Protein AF-A0AAN5YFW0-F1 (afdb_monomer)

InterPro domains:
  IPR001753 Enoyl-CoA hydratase/isomerase-like domain [PF00378] (9-72)
  IPR029045 ClpP/crotonase-like domain superfamily [SSF52096] (2-74)

Sequence (110 aa):
MAQSILTTTQGGITTITINRPHRRNAVDPPTAKALYNAILAFDADPAQKICILTGAGGTFCAGADLHAVAAAGTGSSPPNGSYPATPFETPHRSDSRPRRRRRAGARAAG

Secondary structure (DSSP, 8-state):
---SEEEEEETTEEEEEE--GGGTTPBPHHHHHHHHHHHHHHHT-TT--EEEEEEGGG-----B-HHHHHHTT-----TTS-----TT--------S-------------

Solvent-accessible surface area (backbone atoms only — not comparable to full-atom values): 7015 Å² total; per-residue (Å²): 133,84,65,48,62,46,78,48,76,57,98,34,32,36,39,41,30,32,45,32,55,96,58,47,23,39,40,36,73,71,45,47,54,51,50,52,52,54,50,51,56,48,72,71,33,84,72,45,79,44,80,44,81,46,23,40,88,90,40,59,56,75,46,74,29,61,69,55,44,62,73,64,71,71,74,76,67,49,93,87,71,66,65,81,83,53,101,74,66,71,77,83,74,78,75,81,69,82,81,78,76,78,77,79,80,84,85,80,86,133

pLDDT: mean 73.89, std 21.14, range [36.88, 97.56]

Structure (mmCIF, N/CA/C/O backbone):
data_AF-A0AAN5YFW0-F1
#
_entry.id   AF-A0AAN5YFW0-F1
#
loop_
_atom_site.group_PDB
_atom_site.id
_atom_site.type_symbol
_atom_site.label_atom_id
_atom_site.label_alt_id
_atom_site.label_comp_id
_atom_site.label_asym_id
_atom_site.label_entity_id
_atom_site.label_seq_id
_atom_site.pdbx_PDB_ins_code
_atom_site.Cartn_x
_atom_site.Cartn_y
_atom_site.Cartn_z
_atom_site.occupancy
_atom_site.B_iso_or_equiv
_atom_site.auth_seq_id
_atom_site.auth_comp_id
_atom_site.auth_asym_id
_atom_site.auth_atom_id
_atom_site.pdbx_PDB_model_num
ATOM 1 N N . MET A 1 1 ? -5.326 0.630 -18.552 1.00 52.69 1 MET A N 1
ATOM 2 C CA . MET A 1 1 ? -4.265 0.894 -17.554 1.00 52.69 1 MET A CA 1
ATOM 3 C C . MET A 1 1 ? -4.710 0.258 -16.247 1.00 52.69 1 MET A C 1
ATOM 5 O O . MET A 1 1 ? -5.682 0.727 -15.674 1.00 52.69 1 MET A O 1
ATOM 9 N N . ALA A 1 2 ? -4.113 -0.864 -15.842 1.00 71.81 2 ALA A N 1
ATOM 10 C CA . ALA A 1 2 ? -4.472 -1.507 -14.577 1.00 71.81 2 ALA A CA 1
ATOM 11 C C . ALA A 1 2 ? -3.851 -0.727 -13.406 1.00 71.81 2 ALA A C 1
ATOM 13 O O . ALA A 1 2 ? -2.694 -0.317 -13.495 1.00 71.81 2 ALA A O 1
ATOM 14 N N . GLN A 1 3 ? -4.612 -0.505 -12.333 1.00 85.19 3 GLN A N 1
ATOM 15 C CA . GLN A 1 3 ? -4.111 0.154 -11.124 1.00 85.19 3 GLN A CA 1
ATOM 16 C C . GLN A 1 3 ? -3.107 -0.758 -10.404 1.00 85.19 3 GLN A C 1
ATOM 18 O O . GLN A 1 3 ? -3.383 -1.942 -10.198 1.00 85.19 3 GLN A O 1
ATOM 23 N N . SER A 1 4 ? -1.949 -0.205 -10.027 1.00 92.56 4 SER A N 1
ATOM 24 C CA . SER A 1 4 ? -0.869 -0.940 -9.353 1.00 92.56 4 SER A CA 1
ATOM 25 C C . SER A 1 4 ? -1.064 -1.085 -7.846 1.00 92.56 4 SER A C 1
ATOM 27 O O . SER A 1 4 ? -0.418 -1.939 -7.243 1.00 92.56 4 SER A O 1
ATOM 29 N N . ILE A 1 5 ? -1.953 -0.291 -7.248 1.00 95.81 5 ILE A N 1
ATOM 30 C CA . ILE A 1 5 ? -2.357 -0.365 -5.844 1.00 95.81 5 ILE A CA 1
ATOM 31 C C . ILE A 1 5 ? -3.883 -0.449 -5.797 1.00 95.81 5 ILE A C 1
ATOM 33 O O . ILE A 1 5 ? -4.558 0.332 -6.465 1.00 95.81 5 ILE A O 1
ATOM 37 N N . LEU A 1 6 ? -4.410 -1.391 -5.018 1.00 96.12 6 LEU A N 1
ATOM 38 C CA . LEU A 1 6 ? -5.835 -1.527 -4.715 1.00 96.12 6 LEU A CA 1
ATOM 39 C C . LEU A 1 6 ? -6.044 -1.318 -3.216 1.00 96.12 6 LEU A C 1
ATOM 41 O O . LEU A 1 6 ? -5.266 -1.843 -2.422 1.00 96.12 6 LEU A O 1
ATOM 45 N N . THR A 1 7 ? -7.102 -0.608 -2.833 1.00 96.38 7 THR A N 1
ATOM 46 C CA . THR A 1 7 ? -7.421 -0.344 -1.424 1.00 96.38 7 THR A CA 1
ATOM 47 C C . THR A 1 7 ? -8.851 -0.765 -1.121 1.00 96.38 7 THR A C 1
ATOM 49 O O . THR A 1 7 ? -9.773 -0.384 -1.838 1.00 96.38 7 THR A O 1
ATOM 52 N N . THR A 1 8 ? -9.046 -1.522 -0.043 1.00 96.88 8 THR A N 1
ATOM 53 C CA . THR A 1 8 ? -10.372 -1.887 0.476 1.00 96.88 8 THR A CA 1
ATOM 54 C C . THR A 1 8 ? -10.454 -1.556 1.959 1.00 96.88 8 THR A C 1
ATOM 56 O O . THR A 1 8 ? -9.559 -1.939 2.711 1.00 96.88 8 THR A O 1
ATOM 59 N N . THR A 1 9 ? -11.521 -0.889 2.392 1.00 96.44 9 THR A N 1
ATOM 60 C CA . THR A 1 9 ? -11.740 -0.519 3.797 1.00 96.44 9 THR A CA 1
ATOM 61 C C . THR A 1 9 ? -12.974 -1.226 4.337 1.00 96.44 9 THR A C 1
ATOM 63 O O . THR A 1 9 ? -14.028 -1.163 3.713 1.00 96.44 9 THR A O 1
ATOM 66 N N . GLN A 1 10 ? -12.864 -1.931 5.464 1.00 95.06 10 GLN A N 1
ATOM 67 C CA . GLN A 1 10 ? -13.980 -2.629 6.115 1.00 95.06 10 GLN A CA 1
ATOM 68 C C . GLN A 1 10 ? -13.763 -2.662 7.632 1.00 95.06 10 GLN A C 1
ATOM 70 O O . GLN A 1 10 ? -12.720 -3.109 8.096 1.00 95.06 10 GLN A O 1
ATOM 75 N N . GLY A 1 11 ? -14.743 -2.199 8.416 1.00 93.81 11 GLY A N 1
ATOM 76 C CA . GLY A 1 11 ? -14.720 -2.332 9.882 1.00 93.81 11 GLY A CA 1
ATOM 77 C C . GLY A 1 11 ? -13.520 -1.679 10.585 1.00 93.81 11 GLY A C 1
ATOM 78 O O . GLY A 1 11 ? -13.028 -2.222 11.569 1.00 93.81 11 GLY A O 1
ATOM 79 N N . GLY A 1 12 ? -13.015 -0.553 10.070 1.00 95.88 12 GLY A N 1
ATOM 80 C CA . GLY A 1 12 ? -11.810 0.106 10.594 1.00 95.88 12 GLY A CA 1
ATOM 81 C C . GLY A 1 12 ? -10.496 -0.564 10.172 1.00 95.88 12 GLY A C 1
ATOM 82 O O . GLY A 1 12 ? -9.444 -0.289 10.751 1.00 95.88 12 GLY A O 1
ATOM 83 N N . ILE A 1 13 ? -10.544 -1.462 9.188 1.00 97.00 13 ILE A N 1
ATOM 84 C CA . ILE A 1 13 ? -9.377 -2.115 8.604 1.00 97.00 13 ILE A CA 1
ATOM 85 C C . ILE A 1 13 ? -9.229 -1.650 7.157 1.00 97.00 13 ILE A C 1
ATOM 87 O O . ILE A 1 13 ? -10.109 -1.895 6.328 1.00 97.00 13 ILE A O 1
ATOM 91 N N . THR A 1 14 ? -8.082 -1.061 6.835 1.00 97.38 14 THR A N 1
ATOM 92 C CA . THR A 1 14 ? -7.670 -0.746 5.466 1.00 97.38 14 THR A CA 1
ATOM 93 C C . THR A 1 14 ? -6.726 -1.826 4.964 1.00 97.38 14 THR A C 1
ATOM 95 O O . THR A 1 14 ? -5.674 -2.058 5.548 1.00 97.38 14 THR A O 1
ATOM 98 N N . THR A 1 15 ? -7.069 -2.479 3.858 1.00 97.38 15 THR A N 1
ATOM 99 C CA . THR A 1 15 ? -6.181 -3.414 3.158 1.00 97.38 15 THR A CA 1
ATOM 100 C C . THR A 1 15 ? -5.677 -2.770 1.875 1.00 97.38 15 THR A C 1
ATOM 102 O O . THR A 1 15 ? -6.463 -2.460 0.983 1.00 97.38 15 THR A O 1
ATOM 1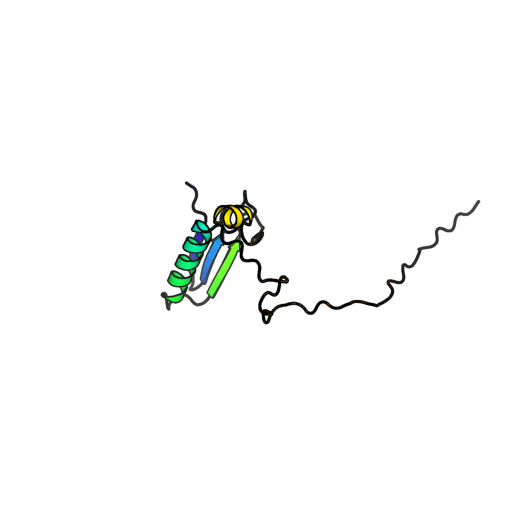05 N N . ILE A 1 16 ? -4.364 -2.585 1.785 1.00 96.88 16 ILE A N 1
ATOM 106 C CA . ILE A 1 16 ? -3.637 -2.073 0.626 1.00 96.88 16 ILE A CA 1
ATOM 107 C C . ILE A 1 16 ? -2.979 -3.261 -0.078 1.00 96.88 16 ILE A C 1
ATOM 109 O O . ILE A 1 16 ? -2.179 -3.986 0.510 1.00 96.88 16 ILE A O 1
ATOM 113 N N . THR A 1 17 ? -3.302 -3.465 -1.351 1.00 96.25 17 THR A N 1
ATOM 114 C CA . THR A 1 17 ? -2.799 -4.575 -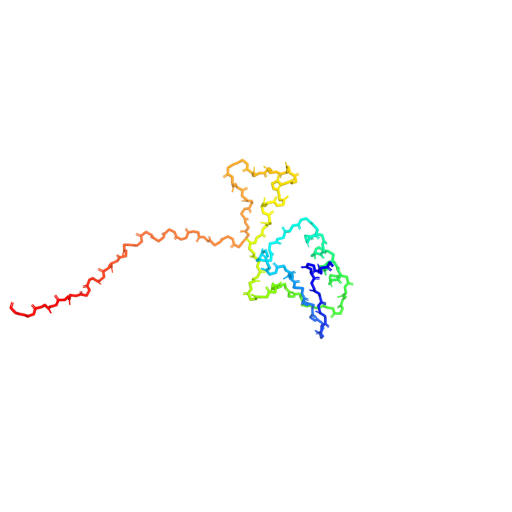2.165 1.00 96.25 17 THR A CA 1
ATOM 115 C C . THR A 1 17 ? -1.945 -4.055 -3.311 1.00 96.25 17 THR A C 1
ATOM 117 O O . THR A 1 17 ? -2.433 -3.309 -4.162 1.00 96.25 17 THR A O 1
ATOM 120 N N . ILE A 1 18 ? -0.691 -4.498 -3.390 1.00 95.50 18 ILE A N 1
ATOM 121 C CA . ILE A 1 18 ? 0.149 -4.286 -4.570 1.00 95.50 18 ILE A CA 1
ATOM 122 C C . ILE A 1 18 ? -0.343 -5.219 -5.678 1.00 95.50 18 ILE A C 1
ATOM 124 O O . ILE A 1 18 ? -0.274 -6.440 -5.559 1.00 95.50 18 ILE A O 1
ATOM 128 N N . ASN A 1 19 ? -0.849 -4.645 -6.763 1.00 93.94 19 ASN A N 1
ATOM 129 C CA . ASN A 1 19 ? -1.481 -5.351 -7.871 1.00 93.94 19 ASN A CA 1
ATOM 130 C C . ASN A 1 19 ? -0.595 -5.324 -9.123 1.00 93.94 19 ASN A C 1
ATOM 132 O O . ASN A 1 19 ? -0.938 -4.758 -10.163 1.00 93.94 19 ASN A O 1
ATOM 136 N N . ARG A 1 20 ? 0.591 -5.933 -9.020 1.00 91.12 20 ARG A N 1
ATOM 137 C CA . ARG A 1 20 ? 1.515 -6.112 -10.151 1.00 91.12 20 ARG A CA 1
ATOM 138 C C . ARG A 1 20 ? 2.030 -7.553 -10.221 1.00 91.12 20 ARG A C 1
ATOM 140 O O . ARG A 1 20 ? 3.247 -7.765 -10.237 1.00 91.12 20 ARG A O 1
ATOM 147 N N . PRO A 1 21 ? 1.144 -8.563 -10.312 1.00 89.38 21 PRO A N 1
ATOM 148 C CA . PRO A 1 21 ? 1.550 -9.969 -10.227 1.00 89.38 21 PRO A CA 1
ATOM 149 C C . PRO A 1 21 ? 2.549 -10.364 -11.329 1.00 89.38 21 PRO A C 1
ATOM 151 O O . PRO A 1 21 ? 3.505 -11.090 -11.071 1.00 89.38 21 PRO A O 1
ATOM 154 N N . HIS A 1 22 ? 2.419 -9.787 -12.529 1.00 87.00 22 HIS A N 1
ATOM 155 C CA . HIS A 1 22 ? 3.338 -9.983 -13.662 1.00 87.00 22 HIS A CA 1
ATOM 156 C C . HIS A 1 22 ? 4.780 -9.499 -13.398 1.00 87.00 22 HIS A C 1
ATOM 158 O O . HIS A 1 22 ? 5.713 -9.937 -14.065 1.00 87.00 22 HIS A O 1
ATOM 164 N N . ARG A 1 23 ? 4.983 -8.614 -12.413 1.00 85.94 23 ARG A N 1
ATOM 165 C CA . ARG A 1 23 ? 6.301 -8.156 -11.938 1.00 85.94 23 ARG A CA 1
ATOM 166 C C . ARG A 1 23 ? 6.584 -8.638 -10.516 1.00 85.94 23 ARG A C 1
ATOM 168 O O . ARG A 1 23 ? 7.403 -8.038 -9.829 1.00 85.94 23 ARG A O 1
ATOM 175 N N . ARG A 1 24 ? 5.902 -9.695 -10.050 1.00 86.12 24 ARG A N 1
ATOM 176 C CA . ARG A 1 24 ? 6.000 -10.207 -8.668 1.00 86.12 24 ARG A CA 1
ATOM 177 C C . ARG A 1 24 ? 5.817 -9.098 -7.621 1.00 86.12 24 ARG A C 1
ATOM 179 O O . ARG A 1 24 ? 6.510 -9.060 -6.608 1.00 86.12 24 ARG A O 1
ATOM 186 N N . ASN A 1 25 ? 4.908 -8.166 -7.908 1.00 87.69 25 ASN A N 1
ATOM 187 C CA . ASN A 1 25 ? 4.598 -7.007 -7.075 1.00 87.69 25 ASN A CA 1
ATOM 188 C C . ASN A 1 25 ? 5.788 -6.063 -6.818 1.00 87.69 25 ASN A C 1
ATOM 190 O O . ASN A 1 25 ? 5.765 -5.314 -5.850 1.00 87.69 25 ASN A O 1
ATOM 194 N N . ALA A 1 26 ? 6.805 -6.058 -7.691 1.00 87.56 26 ALA A N 1
ATOM 195 C CA . ALA A 1 26 ? 7.921 -5.119 -7.597 1.00 87.56 26 ALA A CA 1
ATOM 196 C C . ALA A 1 26 ? 7.436 -3.659 -7.633 1.00 87.56 26 ALA A C 1
ATOM 198 O O . ALA A 1 26 ? 6.522 -3.308 -8.390 1.00 87.56 26 ALA A O 1
ATOM 199 N N . VAL A 1 27 ? 8.059 -2.805 -6.820 1.00 87.88 27 VAL A N 1
ATOM 200 C CA . VAL A 1 27 ? 7.661 -1.400 -6.654 1.00 87.88 27 VAL A CA 1
ATOM 201 C C . VAL A 1 27 ? 8.512 -0.506 -7.557 1.00 87.88 27 VAL A C 1
ATOM 203 O O . VAL A 1 27 ? 9.724 -0.414 -7.376 1.00 87.88 27 VAL A O 1
ATOM 206 N N . ASP A 1 28 ? 7.872 0.156 -8.523 1.00 87.69 28 ASP A N 1
ATOM 207 C CA . ASP A 1 28 ? 8.467 1.233 -9.326 1.00 87.69 28 ASP A CA 1
ATOM 208 C C . ASP A 1 28 ? 8.079 2.617 -8.758 1.00 87.69 28 ASP A C 1
ATOM 210 O O . ASP A 1 28 ? 7.224 2.686 -7.869 1.00 87.69 28 ASP A O 1
ATOM 214 N N . PRO A 1 29 ? 8.672 3.732 -9.227 1.00 87.31 29 PRO A N 1
ATOM 215 C CA . PRO A 1 29 ? 8.383 5.054 -8.665 1.00 87.31 29 PRO A CA 1
ATOM 216 C C . PRO A 1 29 ? 6.892 5.457 -8.695 1.00 87.31 29 PRO A C 1
ATOM 218 O O . PRO A 1 29 ? 6.398 5.958 -7.681 1.00 87.31 29 PRO A O 1
ATOM 221 N N . PRO A 1 30 ? 6.123 5.207 -9.777 1.00 89.75 30 PRO A N 1
ATOM 222 C CA . PRO A 1 30 ? 4.677 5.440 -9.769 1.00 89.75 30 PRO A CA 1
ATOM 223 C C . PRO A 1 30 ? 3.933 4.612 -8.713 1.00 89.75 30 PRO A C 1
ATOM 225 O O . PRO A 1 30 ? 3.063 5.136 -8.016 1.00 89.75 30 PRO A O 1
ATOM 228 N N . THR A 1 31 ? 4.287 3.334 -8.559 1.00 90.25 31 THR A N 1
ATOM 229 C CA . THR A 1 31 ? 3.685 2.447 -7.554 1.00 90.25 31 THR A CA 1
ATOM 230 C C . THR A 1 31 ? 4.056 2.881 -6.138 1.00 90.25 31 THR A C 1
ATOM 232 O O . THR A 1 31 ? 3.193 2.875 -5.266 1.00 90.25 31 THR A O 1
ATOM 235 N N . ALA A 1 32 ? 5.293 3.331 -5.912 1.00 88.56 32 ALA A N 1
ATOM 236 C CA . ALA A 1 32 ? 5.729 3.886 -4.632 1.00 88.56 32 ALA A CA 1
ATOM 237 C C . ALA A 1 32 ? 4.908 5.126 -4.250 1.00 88.56 32 ALA A C 1
ATOM 239 O O . ALA A 1 32 ? 4.431 5.227 -3.122 1.00 88.56 32 ALA A O 1
ATOM 240 N N . LYS A 1 33 ? 4.673 6.036 -5.205 1.00 90.94 33 LYS A N 1
ATOM 241 C CA . LYS A 1 33 ? 3.830 7.220 -4.992 1.00 90.94 33 LYS A CA 1
ATOM 242 C C . LYS A 1 33 ? 2.380 6.841 -4.677 1.00 90.94 33 LYS A C 1
ATOM 244 O O . LYS A 1 33 ? 1.781 7.413 -3.772 1.00 90.94 33 LYS A O 1
ATOM 249 N N . ALA A 1 34 ? 1.819 5.872 -5.399 1.00 93.69 34 ALA A N 1
ATOM 250 C CA . ALA A 1 34 ? 0.464 5.389 -5.146 1.00 93.69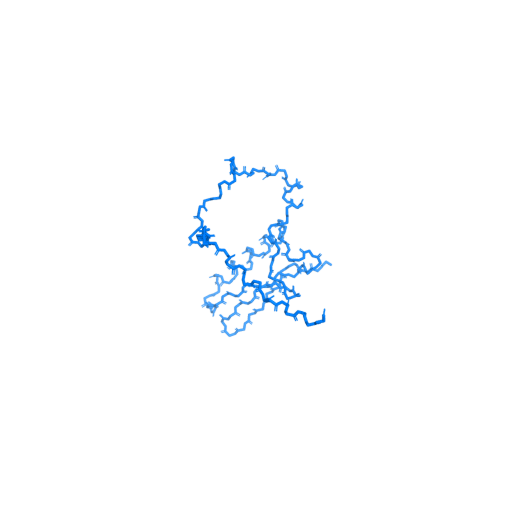 34 ALA A CA 1
ATOM 251 C C . ALA A 1 34 ? 0.333 4.733 -3.761 1.00 93.69 34 ALA A C 1
ATOM 253 O O . ALA A 1 34 ? -0.631 4.998 -3.045 1.00 93.69 34 ALA A O 1
ATOM 254 N N . LEU A 1 35 ? 1.323 3.930 -3.362 1.00 93.75 35 LEU A N 1
ATOM 255 C CA . LEU A 1 35 ? 1.378 3.303 -2.044 1.00 93.75 35 LEU A CA 1
ATOM 256 C C . LEU A 1 35 ? 1.473 4.352 -0.930 1.00 93.75 35 LEU A C 1
ATOM 258 O O . LEU A 1 35 ? 0.724 4.283 0.039 1.00 93.75 35 LEU A O 1
ATOM 262 N N . TYR A 1 36 ? 2.344 5.350 -1.096 1.00 93.94 36 TYR A N 1
ATOM 263 C CA . TYR A 1 36 ? 2.481 6.458 -0.153 1.00 93.94 36 TYR A CA 1
ATOM 264 C C . TYR A 1 36 ? 1.153 7.197 0.053 1.00 93.94 36 TYR A C 1
ATOM 266 O O . TYR A 1 36 ? 0.715 7.380 1.186 1.00 93.94 36 TYR A O 1
ATOM 274 N N . ASN A 1 37 ? 0.461 7.536 -1.037 1.00 95.44 37 ASN A N 1
ATOM 275 C CA . ASN A 1 37 ? -0.841 8.198 -0.962 1.00 95.44 37 ASN A CA 1
ATOM 276 C C . ASN A 1 37 ? -1.899 7.339 -0.249 1.00 95.44 37 ASN A C 1
ATOM 278 O O . ASN A 1 37 ? -2.709 7.872 0.503 1.00 95.44 37 ASN A O 1
ATOM 282 N N . ALA A 1 38 ? -1.895 6.019 -0.461 1.00 95.50 38 ALA A N 1
ATOM 283 C CA . ALA A 1 38 ? -2.823 5.111 0.212 1.00 95.50 38 ALA A CA 1
ATOM 284 C C . ALA A 1 38 ? -2.568 5.035 1.728 1.00 95.50 38 ALA A C 1
ATOM 286 O O . ALA A 1 38 ? -3.517 4.978 2.507 1.00 95.50 38 ALA A O 1
ATOM 287 N N . ILE A 1 39 ? -1.301 5.083 2.149 1.00 95.25 39 ILE A N 1
ATOM 288 C CA . ILE A 1 39 ? -0.927 5.123 3.569 1.00 95.25 39 ILE A CA 1
ATOM 289 C C . ILE A 1 39 ? -1.337 6.458 4.199 1.00 95.25 39 ILE A C 1
ATOM 291 O O . ILE A 1 39 ? -1.924 6.454 5.276 1.00 95.25 39 ILE A O 1
ATOM 295 N N . LEU A 1 40 ? -1.104 7.586 3.519 1.00 96.56 40 LEU A N 1
ATOM 296 C CA . LEU A 1 40 ? -1.563 8.895 3.999 1.00 96.56 40 LEU A CA 1
ATOM 297 C C . LEU A 1 40 ? -3.086 8.954 4.157 1.00 96.56 40 LEU A C 1
ATOM 299 O O . LEU A 1 40 ? -3.582 9.523 5.123 1.00 96.56 40 LEU A O 1
ATOM 303 N N . ALA A 1 41 ? -3.831 8.353 3.227 1.00 95.50 41 ALA A N 1
ATOM 304 C CA . ALA A 1 41 ? -5.286 8.288 3.319 1.00 95.50 41 ALA A CA 1
ATOM 305 C C . ALA A 1 41 ? -5.760 7.453 4.522 1.00 95.50 41 ALA A C 1
ATOM 307 O O . ALA A 1 41 ? -6.760 7.802 5.138 1.00 95.50 41 ALA A O 1
ATOM 308 N N . PHE A 1 42 ? -5.046 6.376 4.867 1.00 96.00 42 PHE A N 1
ATOM 309 C CA . PHE A 1 42 ? -5.307 5.606 6.087 1.00 96.00 42 PHE A CA 1
ATOM 310 C C . PHE A 1 42 ? -5.015 6.426 7.349 1.00 96.00 42 PHE A C 1
ATOM 312 O O . PHE A 1 42 ? -5.846 6.452 8.248 1.00 96.00 42 PHE A O 1
ATOM 319 N N . ASP A 1 43 ? -3.868 7.106 7.402 1.00 95.19 43 ASP A N 1
ATOM 320 C CA . ASP A 1 43 ? -3.441 7.889 8.571 1.00 95.19 43 ASP A CA 1
ATOM 321 C C . ASP A 1 43 ? -4.371 9.083 8.847 1.00 95.19 43 ASP A C 1
ATOM 323 O O . ASP A 1 43 ? -4.652 9.427 9.994 1.00 95.19 43 ASP A O 1
ATOM 327 N N . ALA A 1 44 ? -4.912 9.683 7.784 1.00 96.88 44 ALA A N 1
ATOM 328 C CA . ALA A 1 44 ? -5.859 10.787 7.879 1.00 96.88 44 ALA A CA 1
ATOM 329 C C . ALA A 1 44 ? -7.274 10.368 8.323 1.00 96.88 44 ALA A C 1
ATOM 331 O O . ALA A 1 44 ? -8.057 11.241 8.705 1.00 96.88 44 ALA A O 1
ATOM 332 N N . ASP A 1 45 ? -7.630 9.078 8.261 1.00 96.19 45 ASP A N 1
ATOM 333 C CA . ASP A 1 45 ? -8.956 8.587 8.648 1.00 96.19 45 ASP A CA 1
ATOM 334 C C . ASP A 1 45 ? -8.939 8.018 10.081 1.00 96.19 45 ASP A C 1
ATOM 336 O O . ASP A 1 45 ? -8.560 6.861 10.289 1.00 96.19 45 ASP A O 1
ATOM 340 N N . PRO A 1 46 ? -9.427 8.769 11.089 1.00 95.62 46 PRO A N 1
ATOM 341 C CA . PRO A 1 46 ? -9.442 8.306 12.472 1.00 95.62 46 PRO A CA 1
ATOM 342 C C . PRO A 1 46 ? -10.375 7.108 12.704 1.00 95.62 46 PRO A C 1
ATOM 344 O O . PRO A 1 46 ? -10.295 6.488 13.769 1.00 95.62 46 PRO A O 1
ATOM 347 N N . ALA A 1 47 ? -11.267 6.771 11.763 1.00 96.69 47 ALA A N 1
ATOM 348 C CA . ALA A 1 47 ? -12.094 5.571 11.839 1.00 96.69 47 ALA A CA 1
ATOM 349 C C . ALA A 1 47 ? -11.304 4.295 11.502 1.00 96.69 47 ALA A C 1
ATOM 351 O O . ALA A 1 47 ? -11.670 3.218 11.982 1.00 96.69 47 ALA A O 1
ATOM 352 N N . GLN A 1 48 ? -10.208 4.395 10.741 1.00 97.56 48 GLN A N 1
ATOM 353 C CA . GLN A 1 48 ? -9.327 3.258 10.487 1.00 97.56 48 GLN A CA 1
ATOM 354 C C . GLN A 1 48 ? -8.356 3.060 11.649 1.00 97.56 48 GLN A C 1
ATOM 356 O O . GLN A 1 48 ? -7.825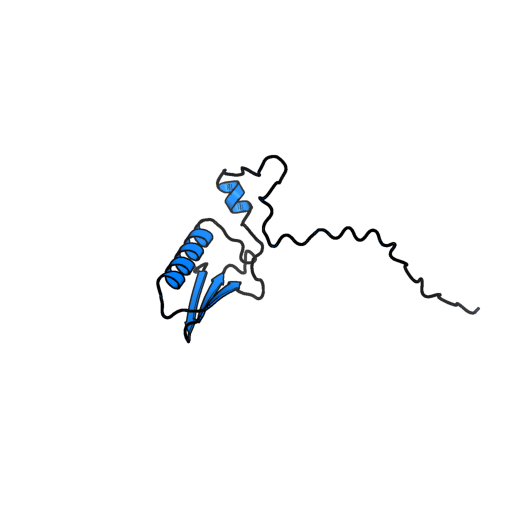 3.998 12.238 1.00 97.56 48 GLN A O 1
ATOM 361 N N . LYS A 1 49 ? -8.150 1.799 12.011 1.00 95.62 49 LYS A N 1
ATOM 362 C CA . LYS A 1 49 ? -7.333 1.371 13.151 1.00 95.62 49 LYS A CA 1
ATOM 363 C C . LYS A 1 49 ? -6.216 0.432 12.730 1.00 95.62 49 LYS A C 1
ATOM 365 O O . LYS A 1 49 ? -5.177 0.395 13.379 1.00 95.62 49 LYS A O 1
ATOM 370 N N . ILE A 1 50 ? -6.426 -0.333 11.661 1.00 96.12 50 ILE A N 1
ATOM 371 C CA . ILE A 1 50 ? -5.491 -1.358 11.198 1.00 96.12 50 ILE A CA 1
ATOM 372 C C . ILE A 1 50 ? -5.227 -1.154 9.709 1.00 96.12 50 ILE A C 1
ATOM 374 O O . ILE A 1 50 ? -6.167 -1.063 8.922 1.00 96.12 50 ILE A O 1
ATOM 378 N N . CYS A 1 51 ? -3.951 -1.132 9.322 1.00 94.50 51 CYS A N 1
ATOM 379 C CA . CYS A 1 51 ? -3.524 -1.124 7.926 1.00 94.50 51 CYS A CA 1
ATOM 380 C C . CYS A 1 51 ? -2.820 -2.443 7.592 1.00 94.50 51 CYS A C 1
ATOM 382 O O . CYS A 1 51 ? -1.813 -2.793 8.207 1.00 94.50 51 CYS A O 1
ATOM 384 N N . ILE A 1 52 ? -3.354 -3.179 6.621 1.00 94.81 52 ILE A N 1
ATOM 385 C CA . ILE A 1 52 ? -2.783 -4.416 6.090 1.00 94.81 52 ILE A CA 1
ATOM 386 C C . ILE A 1 52 ? -2.160 -4.095 4.738 1.00 94.81 52 ILE A C 1
ATOM 388 O O . ILE A 1 52 ? -2.858 -3.665 3.826 1.00 94.81 52 ILE A O 1
ATOM 392 N N . LEU A 1 53 ? -0.865 -4.355 4.580 1.00 93.94 53 LEU A N 1
ATOM 393 C CA . LEU A 1 53 ? -0.197 -4.324 3.282 1.00 93.94 53 LEU A CA 1
ATOM 394 C C . LEU A 1 53 ? -0.025 -5.756 2.771 1.00 93.94 53 LEU A C 1
ATOM 396 O O . LEU A 1 53 ? 0.493 -6.612 3.484 1.00 93.94 53 LEU A O 1
ATOM 400 N N . THR A 1 54 ? -0.445 -6.023 1.538 1.00 94.12 54 THR A N 1
ATOM 401 C CA . THR A 1 54 ? -0.325 -7.340 0.900 1.00 94.12 54 THR A CA 1
ATOM 402 C C . THR A 1 54 ? -0.048 -7.222 -0.601 1.00 94.12 54 THR A C 1
ATOM 404 O O . THR A 1 54 ? -0.058 -6.128 -1.163 1.00 94.12 54 THR A O 1
ATOM 407 N N . GLY A 1 55 ? 0.221 -8.345 -1.264 1.00 93.00 55 GLY A N 1
ATOM 408 C CA . GLY A 1 55 ? 0.426 -8.415 -2.708 1.00 93.00 55 GLY A CA 1
ATOM 409 C C . GLY A 1 55 ? -0.542 -9.381 -3.385 1.00 93.00 55 GLY A C 1
ATOM 410 O O . GLY A 1 55 ? -0.883 -10.437 -2.851 1.00 93.00 55 GLY A O 1
ATOM 411 N N . ALA A 1 56 ? -0.993 -9.017 -4.584 1.00 91.75 56 ALA A N 1
ATOM 412 C CA . ALA A 1 56 ? -1.878 -9.844 -5.392 1.00 91.75 56 ALA A CA 1
ATOM 413 C C . ALA A 1 56 ? -1.164 -11.115 -5.882 1.00 91.75 56 ALA A C 1
ATOM 415 O O . ALA A 1 56 ? 0.044 -11.114 -6.133 1.00 91.75 56 ALA A O 1
ATOM 416 N N . GLY A 1 57 ? -1.921 -12.199 -6.073 1.00 85.25 57 GLY A N 1
ATOM 417 C CA . GLY A 1 57 ? -1.396 -13.439 -6.657 1.00 85.25 57 GLY A CA 1
ATOM 418 C C . GLY A 1 57 ? -0.508 -14.264 -5.717 1.00 85.25 57 GLY A C 1
ATOM 419 O O . GLY A 1 57 ? 0.386 -14.962 -6.186 1.00 85.25 57 GLY A O 1
ATOM 420 N N . GLY A 1 58 ? -0.720 -14.172 -4.399 1.00 84.19 58 GLY A N 1
ATOM 421 C CA . GLY A 1 58 ? -0.060 -15.036 -3.407 1.00 84.19 58 GLY A CA 1
ATOM 422 C C . GLY A 1 58 ? 1.410 -14.707 -3.130 1.00 84.19 58 GLY A C 1
ATOM 423 O O . GLY A 1 58 ? 2.078 -15.440 -2.409 1.00 84.19 58 GLY A O 1
ATOM 424 N N . THR A 1 59 ? 1.920 -13.607 -3.684 1.00 83.12 59 THR A N 1
ATOM 425 C CA . THR A 1 59 ? 3.274 -13.101 -3.431 1.00 83.12 59 THR A CA 1
ATOM 426 C C . THR A 1 59 ? 3.166 -11.721 -2.802 1.00 83.12 59 THR A C 1
ATOM 428 O O . THR A 1 59 ? 2.469 -10.874 -3.344 1.00 83.12 59 THR A O 1
ATOM 431 N N . PHE A 1 60 ? 3.875 -11.465 -1.700 1.00 81.62 60 PHE A N 1
ATOM 432 C CA . PHE A 1 60 ? 3.880 -10.144 -1.064 1.00 81.62 60 PHE A CA 1
ATOM 433 C C . PHE A 1 60 ? 4.511 -9.076 -1.978 1.00 81.62 60 PHE A C 1
ATOM 435 O O . PHE A 1 60 ? 3.804 -8.278 -2.587 1.00 81.62 60 PHE A O 1
ATOM 442 N N . CYS A 1 61 ? 5.838 -9.085 -2.120 1.00 83.00 61 CYS A N 1
ATOM 443 C CA . CYS A 1 61 ? 6.586 -8.167 -2.977 1.00 83.00 61 CYS A CA 1
ATOM 444 C C . CYS A 1 61 ? 8.000 -8.711 -3.211 1.00 83.00 61 CYS A C 1
ATOM 446 O O . CYS A 1 61 ? 8.640 -9.182 -2.274 1.00 83.00 61 CYS A O 1
ATOM 448 N N . ALA A 1 62 ? 8.498 -8.635 -4.447 1.00 77.38 62 ALA A N 1
ATOM 449 C CA . ALA A 1 62 ? 9.868 -9.022 -4.793 1.00 77.38 62 ALA A CA 1
ATOM 450 C C . ALA A 1 62 ? 10.941 -7.976 -4.404 1.00 77.38 62 ALA A C 1
ATOM 452 O O . ALA A 1 62 ? 12.122 -8.213 -4.649 1.00 77.38 62 ALA A O 1
ATOM 453 N N . GLY A 1 63 ? 10.549 -6.840 -3.813 1.00 75.81 63 GLY A N 1
ATOM 454 C CA . GLY A 1 63 ? 11.427 -5.727 -3.440 1.00 75.81 63 GLY A CA 1
ATOM 455 C C . GLY A 1 63 ? 11.295 -4.508 -4.363 1.00 75.81 63 GLY A C 1
ATOM 456 O O . GLY A 1 63 ? 10.318 -4.367 -5.107 1.00 75.81 63 GLY A O 1
ATOM 457 N N . ALA A 1 64 ? 12.278 -3.605 -4.305 1.00 64.56 64 ALA A N 1
ATOM 458 C CA . ALA A 1 64 ? 12.359 -2.471 -5.225 1.00 64.56 64 ALA A CA 1
ATOM 459 C C . ALA A 1 64 ? 12.545 -2.974 -6.665 1.00 64.56 64 ALA A C 1
ATOM 461 O O . ALA A 1 64 ? 13.338 -3.887 -6.906 1.00 64.56 64 ALA A O 1
ATOM 462 N N . ASP A 1 65 ? 11.837 -2.386 -7.633 1.00 69.25 65 ASP A N 1
ATOM 463 C CA . ASP A 1 65 ? 12.063 -2.701 -9.044 1.00 69.25 65 ASP A CA 1
ATOM 464 C C . ASP A 1 65 ? 13.407 -2.098 -9.477 1.00 69.25 65 ASP A C 1
ATOM 466 O O . ASP A 1 65 ? 13.494 -0.947 -9.904 1.00 69.25 65 ASP A O 1
ATOM 470 N N . LEU A 1 66 ? 14.479 -2.884 -9.334 1.00 63.66 66 LEU A N 1
ATOM 471 C CA . LEU A 1 66 ? 15.847 -2.467 -9.645 1.00 63.66 66 LEU A CA 1
ATOM 472 C C . LEU A 1 66 ? 16.018 -2.058 -11.116 1.00 63.66 66 LEU A C 1
ATOM 474 O O . LEU A 1 66 ? 16.898 -1.257 -11.412 1.00 63.66 66 LEU A O 1
ATOM 478 N N . HIS A 1 67 ? 15.160 -2.528 -12.032 1.00 61.16 67 HIS A N 1
ATOM 479 C CA . HIS A 1 67 ? 15.157 -2.042 -13.414 1.00 61.16 67 HIS A CA 1
ATOM 480 C C . HIS A 1 67 ? 14.622 -0.608 -13.513 1.00 61.16 67 HIS A C 1
ATOM 482 O O . HIS A 1 67 ? 15.145 0.183 -14.295 1.00 61.16 67 HIS A O 1
ATOM 488 N N . ALA A 1 68 ? 13.620 -0.251 -12.704 1.00 59.44 68 ALA A N 1
ATOM 489 C CA . ALA A 1 68 ? 13.121 1.121 -12.617 1.00 59.44 68 ALA A CA 1
ATOM 490 C C . ALA A 1 68 ? 14.120 2.047 -11.901 1.00 59.44 68 ALA A C 1
ATOM 492 O O . ALA A 1 68 ? 14.296 3.192 -12.310 1.00 59.44 68 ALA A O 1
ATOM 493 N N . VAL A 1 69 ? 14.822 1.544 -10.879 1.00 57.47 69 VAL A N 1
ATOM 494 C CA . VAL A 1 69 ? 15.899 2.279 -10.191 1.00 57.47 69 VAL A CA 1
ATOM 495 C C . VAL A 1 69 ? 17.099 2.509 -11.120 1.00 57.47 69 VAL A C 1
ATOM 497 O O . VAL A 1 69 ? 17.636 3.613 -11.159 1.00 57.47 69 VAL A O 1
ATOM 500 N N . ALA A 1 70 ? 17.484 1.509 -11.920 1.00 53.47 70 ALA A N 1
ATOM 501 C CA . ALA A 1 70 ? 18.555 1.635 -12.910 1.00 53.47 70 ALA A CA 1
ATOM 502 C C . ALA A 1 70 ? 18.216 2.649 -14.016 1.00 53.47 70 ALA A C 1
ATOM 504 O O . ALA A 1 70 ? 19.089 3.396 -14.450 1.00 53.47 70 ALA A O 1
ATOM 505 N N . ALA A 1 71 ? 16.949 2.724 -14.434 1.00 57.09 71 ALA A N 1
ATOM 506 C CA . ALA A 1 71 ? 16.481 3.714 -15.404 1.00 57.09 71 ALA A CA 1
ATOM 507 C C . ALA A 1 71 ? 16.403 5.144 -14.830 1.00 57.09 71 ALA A C 1
ATOM 509 O O . ALA A 1 71 ? 16.511 6.109 -15.581 1.00 57.09 71 ALA A O 1
ATOM 510 N N . ALA A 1 72 ? 16.235 5.291 -13.510 1.00 52.94 72 ALA A N 1
ATOM 511 C CA . ALA A 1 72 ? 16.158 6.585 -12.831 1.00 52.94 72 ALA A CA 1
ATOM 512 C C . ALA A 1 72 ? 17.533 7.222 -12.535 1.00 52.94 72 ALA A C 1
ATOM 514 O O . ALA A 1 72 ? 17.583 8.345 -12.043 1.00 52.94 72 ALA A O 1
ATOM 515 N N . GLY A 1 73 ? 18.651 6.536 -12.809 1.00 47.41 73 GLY A N 1
ATOM 516 C CA . GLY A 1 73 ? 20.009 7.086 -12.667 1.00 47.41 73 GLY A CA 1
ATOM 517 C C . GLY A 1 73 ? 20.479 7.356 -11.228 1.00 47.41 73 GLY A C 1
ATOM 518 O O . GLY A 1 73 ? 21.636 7.710 -11.023 1.00 47.41 73 GLY A O 1
ATOM 519 N N . THR A 1 74 ? 19.640 7.146 -10.211 1.00 48.91 74 THR A N 1
ATOM 520 C CA . THR A 1 74 ? 19.949 7.404 -8.792 1.00 48.91 74 THR A CA 1
ATOM 521 C C . THR A 1 74 ? 20.468 6.159 -8.072 1.00 48.91 74 THR A C 1
ATOM 523 O O . THR A 1 74 ? 20.095 5.880 -6.932 1.00 48.91 74 THR A O 1
ATOM 526 N N . GLY A 1 75 ? 21.313 5.373 -8.737 1.00 49.81 75 GLY A N 1
ATOM 527 C CA . GLY A 1 75 ? 21.971 4.204 -8.157 1.00 49.81 75 GLY A CA 1
ATOM 528 C C . GLY A 1 75 ? 23.077 4.580 -7.169 1.00 49.81 75 GLY A C 1
ATOM 529 O O . GLY A 1 75 ? 24.199 4.111 -7.316 1.00 49.81 75 GLY A O 1
ATOM 530 N N . SER A 1 76 ? 22.803 5.419 -6.167 1.00 51.62 76 SER A N 1
ATOM 531 C CA . SER A 1 76 ? 23.702 5.561 -5.021 1.00 51.62 76 SER A CA 1
ATOM 532 C C . SER A 1 76 ? 23.466 4.378 -4.084 1.00 51.62 76 SER A C 1
ATOM 534 O O . SER A 1 76 ? 22.757 4.481 -3.083 1.00 51.62 76 SER A O 1
ATOM 536 N N . SER A 1 77 ? 24.034 3.224 -4.436 1.00 55.03 77 SER A N 1
ATOM 537 C CA . SER A 1 77 ? 24.290 2.194 -3.433 1.00 55.03 77 SER A CA 1
ATOM 538 C C . SER A 1 77 ? 25.204 2.829 -2.375 1.00 55.03 77 SER A C 1
ATOM 540 O O . SER A 1 77 ? 26.173 3.492 -2.766 1.00 55.03 77 SER A O 1
ATOM 542 N N . PRO A 1 78 ? 24.919 2.710 -1.066 1.00 54.66 78 PRO A N 1
ATOM 543 C CA . PRO A 1 78 ? 25.836 3.208 -0.049 1.00 54.66 78 PRO A CA 1
ATOM 544 C C . PRO A 1 78 ? 27.221 2.589 -0.299 1.00 54.66 78 PRO A C 1
ATOM 546 O O . PRO A 1 78 ? 27.305 1.392 -0.607 1.00 54.66 78 PRO A O 1
ATOM 549 N N . PRO A 1 79 ? 28.311 3.373 -0.237 1.00 43.78 79 PRO A N 1
ATOM 550 C CA . PRO A 1 79 ? 29.643 2.843 -0.487 1.00 43.78 79 PRO A CA 1
ATOM 551 C C . PRO A 1 79 ? 29.918 1.776 0.567 1.00 43.78 79 PRO A C 1
ATOM 553 O O . PRO A 1 79 ? 30.046 2.157 1.718 1.00 43.78 79 PRO A O 1
ATOM 556 N N . ASN A 1 80 ? 30.007 0.497 0.155 1.00 57.38 80 ASN A N 1
ATOM 557 C CA . ASN A 1 80 ? 30.146 -0.745 0.952 1.00 57.38 80 ASN A CA 1
ATOM 558 C C . ASN A 1 80 ? 28.866 -1.572 1.243 1.00 57.38 80 ASN A C 1
ATOM 560 O O . ASN A 1 80 ? 28.972 -2.599 1.909 1.00 57.38 80 ASN A O 1
ATOM 564 N N . GLY A 1 81 ? 27.680 -1.180 0.763 1.00 54.81 81 GLY A N 1
ATOM 565 C CA . GLY A 1 81 ? 26.447 -1.937 1.031 1.00 54.81 81 GLY A CA 1
ATOM 566 C C . GLY A 1 81 ? 25.893 -1.7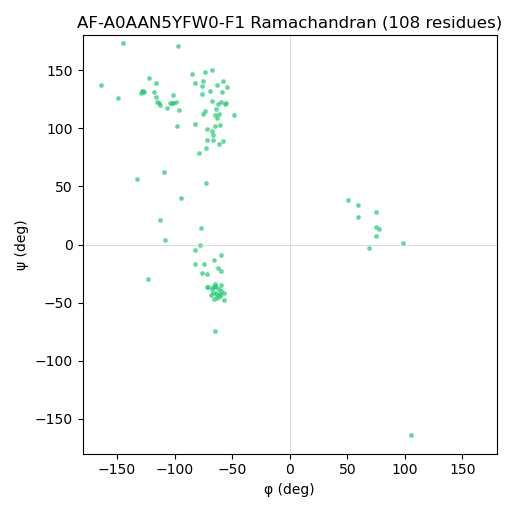84 2.455 1.00 54.81 81 GLY A C 1
ATOM 567 O O . GLY A 1 81 ? 25.030 -2.562 2.854 1.00 54.81 81 GLY A O 1
ATOM 568 N N . SER A 1 82 ? 26.356 -0.789 3.219 1.00 53.53 82 SER A N 1
ATOM 569 C CA . SER A 1 82 ? 25.797 -0.475 4.538 1.00 53.53 82 SER A CA 1
ATOM 570 C C . SER A 1 82 ? 24.425 0.165 4.390 1.00 53.53 82 SER A C 1
ATOM 572 O O . SER A 1 82 ? 24.298 1.366 4.150 1.00 53.53 82 SER A O 1
ATOM 574 N N . TYR A 1 83 ? 23.386 -0.636 4.572 1.00 58.66 83 TYR A N 1
ATOM 575 C CA . TYR A 1 83 ? 22.091 -0.112 4.975 1.00 58.66 83 TYR A CA 1
ATOM 576 C C . TYR A 1 83 ? 22.173 0.246 6.467 1.00 58.66 83 TYR A C 1
ATOM 578 O O . TYR A 1 83 ? 22.828 -0.483 7.217 1.00 58.66 83 TYR A O 1
ATOM 586 N N . PRO A 1 84 ? 21.577 1.363 6.931 1.00 51.19 84 PRO A N 1
ATOM 587 C CA . PRO A 1 84 ? 21.468 1.599 8.365 1.00 51.19 84 PRO A CA 1
ATOM 588 C C . PRO A 1 84 ? 20.762 0.388 8.973 1.00 51.19 84 PRO A C 1
ATOM 590 O O . PRO A 1 84 ? 19.662 0.049 8.532 1.00 51.19 84 PRO A O 1
ATOM 593 N N . ALA A 1 85 ? 21.432 -0.278 9.919 1.00 52.47 85 ALA A N 1
ATOM 594 C CA . ALA A 1 85 ? 20.942 -1.492 10.556 1.00 52.47 85 ALA A CA 1
ATOM 595 C C . ALA A 1 85 ? 19.494 -1.268 10.994 1.00 52.47 85 ALA A C 1
ATOM 597 O O . ALA A 1 85 ? 19.204 -0.434 11.857 1.00 52.47 85 ALA A O 1
ATOM 598 N N . THR A 1 86 ? 18.569 -1.956 10.334 1.00 49.41 86 THR A N 1
ATOM 599 C CA . THR A 1 86 ? 17.162 -1.856 10.712 1.00 49.41 86 THR A CA 1
ATOM 600 C C . THR A 1 86 ? 16.975 -2.622 12.022 1.00 49.41 86 THR A C 1
ATOM 602 O O . THR A 1 86 ? 17.637 -3.642 12.223 1.00 49.41 86 THR A O 1
ATOM 605 N N . PRO A 1 87 ? 16.054 -2.219 12.917 1.00 48.59 87 PRO A N 1
ATOM 606 C CA . PRO A 1 87 ? 15.805 -2.947 14.168 1.00 48.59 87 PRO A CA 1
ATOM 607 C C . PRO A 1 87 ? 15.361 -4.408 13.965 1.00 48.59 87 PRO A C 1
ATOM 609 O O . PRO A 1 87 ? 15.235 -5.154 14.930 1.00 48.59 87 PRO A O 1
ATOM 612 N N . PHE A 1 88 ? 15.080 -4.802 12.719 1.00 47.09 88 PHE A N 1
ATOM 613 C CA . PHE A 1 88 ? 14.570 -6.109 12.329 1.00 47.09 88 PHE A CA 1
ATOM 614 C C . PHE A 1 88 ? 15.606 -6.978 11.597 1.00 47.09 88 PHE A C 1
ATOM 616 O O . PHE A 1 88 ? 15.278 -8.078 11.146 1.00 47.09 88 PHE A O 1
ATOM 623 N N . GLU A 1 89 ? 16.856 -6.524 11.459 1.00 48.44 89 GLU A N 1
ATOM 624 C CA . GLU A 1 89 ? 17.882 -7.338 10.816 1.00 48.44 89 GLU A CA 1
ATOM 625 C C . GLU A 1 89 ? 18.153 -8.581 11.667 1.00 48.44 89 GLU A C 1
ATOM 627 O O . GLU A 1 89 ? 18.630 -8.524 12.802 1.00 48.44 89 GLU A O 1
ATOM 632 N N . THR A 1 90 ? 17.750 -9.729 11.124 1.00 50.81 90 T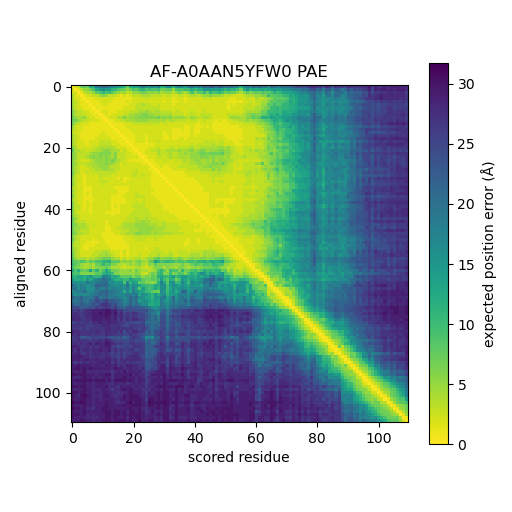HR A N 1
ATOM 633 C CA . THR A 1 90 ? 17.902 -11.024 11.775 1.00 50.81 90 THR A CA 1
ATOM 634 C C . THR A 1 90 ? 19.394 -11.235 12.006 1.00 50.81 90 THR A C 1
ATOM 636 O O . THR A 1 90 ? 20.142 -11.200 11.027 1.00 50.81 90 THR A O 1
ATOM 639 N N . PRO A 1 91 ? 19.869 -11.455 13.247 1.00 43.97 91 PRO A N 1
ATOM 640 C CA . PRO A 1 91 ? 21.280 -11.710 13.459 1.00 43.97 91 PRO A CA 1
ATOM 641 C C . PRO A 1 91 ? 21.662 -12.910 12.597 1.00 43.97 91 PRO A C 1
ATOM 643 O O . PRO A 1 91 ? 21.067 -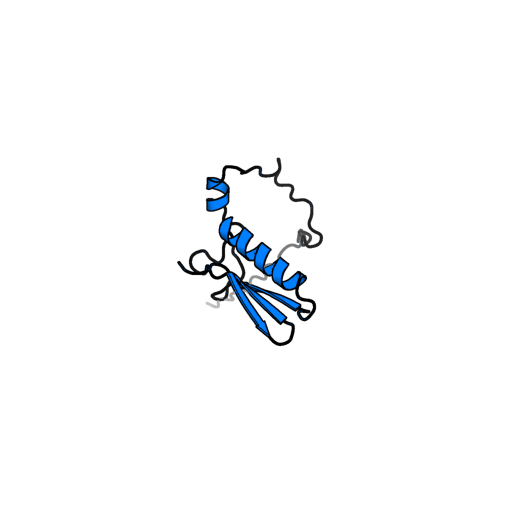13.986 12.724 1.00 43.97 91 PRO A O 1
ATOM 646 N N . HIS A 1 92 ? 22.623 -12.707 11.692 1.00 50.16 92 HIS A N 1
ATOM 647 C CA . HIS A 1 92 ? 23.265 -13.772 10.937 1.00 50.16 92 HIS A CA 1
ATOM 648 C C . HIS A 1 92 ? 23.886 -14.728 11.956 1.00 50.16 92 HIS A C 1
ATOM 650 O O . HIS A 1 92 ? 25.025 -14.567 12.391 1.00 50.16 92 HIS A O 1
ATOM 656 N N . ARG A 1 93 ? 23.100 -15.712 12.396 1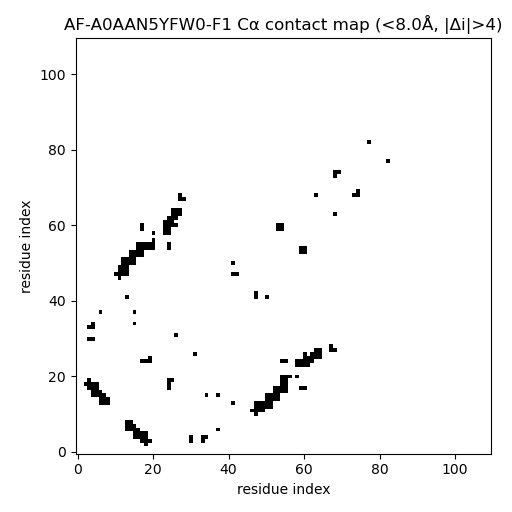.00 46.56 93 ARG A N 1
ATOM 657 C CA . ARG A 1 93 ? 23.566 -16.772 13.270 1.00 46.56 93 ARG A CA 1
ATOM 658 C C . ARG A 1 93 ? 24.530 -17.591 12.432 1.00 46.56 93 ARG A C 1
ATOM 660 O O . ARG A 1 93 ? 24.116 -18.415 11.619 1.00 46.56 93 ARG A O 1
ATOM 667 N N . SER A 1 94 ? 25.814 -17.313 12.603 1.00 49.22 94 SER A N 1
ATOM 668 C CA . SER A 1 94 ? 26.907 -18.150 12.144 1.00 49.22 94 SER A CA 1
ATOM 669 C C . SER A 1 94 ? 26.779 -19.494 12.856 1.00 49.22 94 SER A C 1
ATOM 671 O O . SER A 1 94 ? 27.313 -19.716 13.939 1.00 49.22 94 SER A O 1
ATOM 673 N N . ASP A 1 95 ? 25.982 -20.395 12.284 1.00 53.78 95 ASP A N 1
ATOM 674 C CA . ASP A 1 95 ? 25.892 -21.766 12.760 1.00 53.78 95 ASP A CA 1
ATOM 675 C C . ASP A 1 95 ? 27.178 -22.493 12.355 1.00 53.78 95 ASP A C 1
ATOM 677 O O . ASP A 1 95 ? 27.262 -23.157 11.326 1.00 53.78 95 ASP A O 1
ATOM 681 N N . SER A 1 96 ? 28.214 -22.318 13.170 1.00 50.66 96 SER A N 1
ATOM 682 C CA . SER A 1 96 ? 29.487 -23.034 13.107 1.00 50.66 96 SER A CA 1
ATOM 683 C C . SER A 1 96 ? 29.384 -24.456 13.677 1.00 50.66 96 SER A C 1
ATOM 685 O O . SER A 1 96 ? 30.400 -25.109 13.920 1.00 50.66 96 SER A O 1
ATOM 687 N N . ARG A 1 97 ? 28.169 -24.989 13.883 1.00 51.81 97 ARG A N 1
ATOM 688 C CA . ARG A 1 97 ? 27.995 -26.369 14.339 1.00 51.81 97 ARG A CA 1
ATOM 689 C C . ARG A 1 97 ? 28.227 -27.348 13.183 1.00 51.81 97 ARG A C 1
ATOM 691 O O . ARG A 1 97 ? 27.597 -27.231 12.130 1.00 51.81 97 ARG A O 1
ATOM 698 N N . PRO A 1 98 ? 29.077 -28.372 13.367 1.00 43.56 98 PRO A N 1
ATOM 699 C CA . PRO A 1 98 ? 29.301 -29.380 12.344 1.00 43.56 98 PRO A CA 1
ATOM 700 C C . PRO A 1 98 ? 28.004 -30.161 12.104 1.00 43.56 98 PRO A C 1
ATOM 702 O O . PRO A 1 98 ? 27.499 -30.860 12.987 1.00 43.56 98 PRO A O 1
ATOM 705 N N . ARG A 1 99 ? 27.453 -30.064 10.887 1.00 55.94 99 ARG A N 1
ATOM 706 C CA . ARG A 1 99 ? 26.312 -30.881 10.455 1.00 55.94 99 ARG A CA 1
ATOM 707 C C . ARG A 1 99 ? 26.755 -32.339 10.370 1.00 55.94 99 ARG A C 1
ATOM 709 O O . ARG A 1 99 ? 27.289 -32.787 9.357 1.00 55.94 99 ARG A O 1
ATOM 716 N N . ARG A 1 100 ? 26.526 -33.098 11.442 1.00 45.75 100 ARG A N 1
ATOM 717 C CA . ARG A 1 100 ? 26.761 -34.545 11.491 1.00 45.75 100 ARG A CA 1
ATOM 718 C C . ARG A 1 100 ? 25.775 -35.230 10.536 1.00 45.75 100 ARG A C 1
ATOM 720 O O . ARG A 1 100 ? 24.668 -35.590 10.926 1.00 45.75 100 ARG A O 1
ATOM 727 N N . ARG A 1 101 ? 26.157 -35.402 9.264 1.00 47.97 101 ARG A N 1
ATOM 728 C CA . ARG A 1 101 ? 25.449 -36.285 8.324 1.00 47.97 101 ARG A CA 1
ATOM 729 C C . ARG A 1 101 ? 25.506 -37.703 8.895 1.00 47.97 101 ARG A C 1
ATOM 731 O O . ARG A 1 101 ? 26.530 -38.373 8.798 1.00 47.97 101 ARG A O 1
ATOM 738 N N . ARG A 1 102 ? 24.411 -38.180 9.494 1.00 43.22 102 ARG A N 1
ATOM 739 C CA . ARG A 1 102 ? 24.211 -39.620 9.688 1.00 43.22 102 ARG A CA 1
ATOM 740 C C . ARG A 1 102 ? 24.074 -40.234 8.293 1.00 43.22 102 ARG A C 1
ATOM 742 O O . ARG A 1 102 ? 23.031 -40.100 7.662 1.00 43.22 102 ARG A O 1
ATOM 749 N N . ARG A 1 103 ? 25.133 -40.876 7.791 1.00 45.16 103 ARG A N 1
ATOM 750 C CA . ARG A 1 103 ? 24.997 -41.880 6.728 1.00 45.16 103 ARG A CA 1
ATOM 751 C C . ARG A 1 103 ? 24.164 -43.014 7.322 1.00 45.16 103 ARG A C 1
ATOM 753 O O . ARG A 1 103 ? 24.637 -43.713 8.213 1.00 45.16 103 ARG A O 1
ATOM 760 N N . ALA A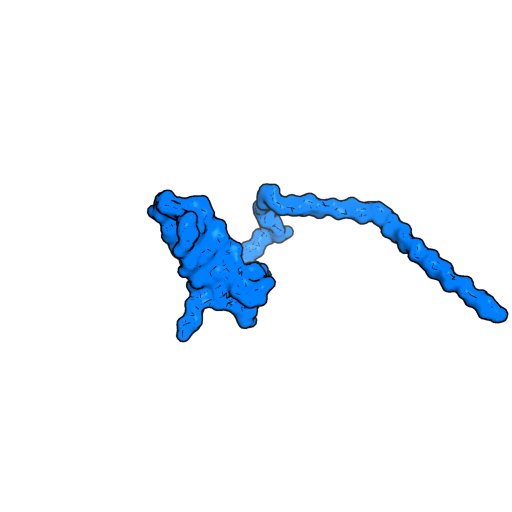 1 104 ? 22.920 -43.154 6.877 1.00 46.66 104 ALA A N 1
ATOM 761 C CA . ALA A 1 104 ? 22.192 -44.400 7.051 1.00 46.66 104 ALA A CA 1
ATOM 762 C C . ALA A 1 104 ? 22.965 -45.480 6.280 1.00 46.66 104 ALA A C 1
ATOM 764 O O . ALA A 1 104 ? 23.259 -45.313 5.096 1.00 46.66 104 ALA A O 1
ATOM 765 N N . GLY A 1 105 ? 23.391 -46.522 6.991 1.00 41.31 105 GLY A N 1
ATOM 766 C CA . GLY A 1 105 ? 24.112 -47.646 6.417 1.00 41.31 105 GLY A CA 1
ATOM 767 C C . GLY A 1 105 ? 23.201 -48.451 5.500 1.00 41.31 105 GLY A C 1
ATOM 768 O O . GLY A 1 105 ? 22.165 -48.943 5.937 1.00 41.31 105 GLY A O 1
ATOM 769 N N . ALA A 1 106 ? 23.613 -48.613 4.246 1.00 46.97 106 ALA A N 1
ATOM 770 C CA . ALA A 1 106 ? 23.127 -49.689 3.402 1.00 46.97 106 ALA A CA 1
ATOM 771 C C . ALA A 1 106 ? 23.947 -50.940 3.744 1.00 46.97 106 ALA A C 1
ATOM 773 O O . ALA A 1 106 ? 25.118 -51.051 3.387 1.00 46.97 106 ALA A O 1
ATOM 774 N N . ARG A 1 107 ? 23.336 -51.851 4.505 1.00 43.97 107 ARG A N 1
ATOM 775 C CA . ARG A 1 107 ? 23.765 -53.247 4.618 1.00 43.97 107 ARG A CA 1
ATOM 776 C C . ARG A 1 107 ? 23.324 -53.924 3.318 1.00 43.97 107 ARG A C 1
ATOM 778 O O . ARG A 1 107 ? 22.125 -54.042 3.094 1.00 43.97 107 ARG A O 1
ATOM 785 N N . ALA A 1 108 ? 24.265 -54.328 2.473 1.00 42.81 108 ALA A N 1
ATOM 786 C CA . ALA A 1 108 ? 24.001 -55.272 1.394 1.00 42.81 108 ALA A CA 1
ATOM 787 C C . ALA A 1 108 ? 24.515 -56.643 1.844 1.00 42.81 108 ALA A C 1
ATOM 789 O O . ALA A 1 108 ? 25.671 -56.775 2.241 1.00 42.81 108 ALA A O 1
ATOM 790 N N . ALA A 1 109 ? 23.604 -57.610 1.868 1.00 40.50 109 ALA A N 1
ATOM 791 C CA . ALA A 1 109 ? 23.893 -59.031 1.954 1.00 40.50 109 ALA A CA 1
ATOM 792 C C . ALA A 1 109 ? 24.156 -59.561 0.536 1.00 40.50 109 ALA A C 1
ATOM 794 O O . ALA A 1 109 ? 23.524 -59.077 -0.406 1.00 40.50 109 ALA A O 1
ATOM 795 N N . GLY A 1 110 ? 25.048 -60.544 0.414 1.00 36.88 110 GLY A N 1
ATOM 796 C CA . GLY A 1 110 ? 25.392 -61.226 -0.835 1.00 36.88 110 GLY A CA 1
ATOM 797 C C . GLY A 1 110 ? 26.873 -61.516 -0.899 1.00 36.88 110 GLY A C 1
ATOM 798 O O . GLY A 1 110 ? 27.581 -60.676 -1.491 1.00 36.88 110 GLY A O 1
#

Mean predicted aligned error: 15.03 Å

Organism: Aspergillus lentulus (NCBI:txid293939)

Radius of gyration: 22.17 Å; Cα contacts (8 Å, |Δi|>4): 113; chains: 1; bounding box: 45×72×32 Å

Foldseek 3Di:
DDDQWDWDDDQLEIEIEGEDVVQLSADAPVNVVVVVVSVVVSVPDPSHDYYHQAYPPPGRYPYHPVVNVVVVVPPPCPVPNDDPDDPPPDPPPPCPDPPPPPPPDDDDDD

Nearest PDB structures (foldseek):
  4jjt-assembly1_B-2  TM=9.546E-01  e=7.586E-06  Mycobacterium tuberculosis H37Rv
  4jjt-assembly1_C-2  TM=9.484E-01  e=9.255E-06  Mycobacterium tuberculosis H37Rv
  3rsi-assembly1_B  TM=8.492E-01  e=2.299E-06  Mycobacteroides abscessus ATCC 19977
  1nzy-assembly1_B  TM=8.955E-01  e=3.981E-05  Pseudomonas sp. CBS3
  4fjw-assembly1_D  TM=8.914E-01  e=6.767E-05  Mycobacterium tuberculosis